Protein AF-A0A3S4Y1M9-F1 (afdb_monomer_lite)

Structure (mmCIF, N/CA/C/O backbone):
data_AF-A0A3S4Y1M9-F1
#
_entry.id   AF-A0A3S4Y1M9-F1
#
loop_
_atom_site.group_PDB
_atom_site.id
_atom_site.type_symbol
_atom_site.label_atom_id
_atom_site.label_alt_id
_atom_site.label_comp_id
_atom_site.label_asym_id
_atom_site.label_entity_id
_atom_site.label_seq_id
_atom_site.pdbx_PDB_ins_code
_atom_site.Cartn_x
_atom_site.Cartn_y
_atom_site.Cartn_z
_atom_site.occupancy
_atom_site.B_iso_or_equiv
_atom_site.auth_seq_id
_atom_site.auth_comp_id
_atom_site.auth_asym_id
_atom_site.auth_ato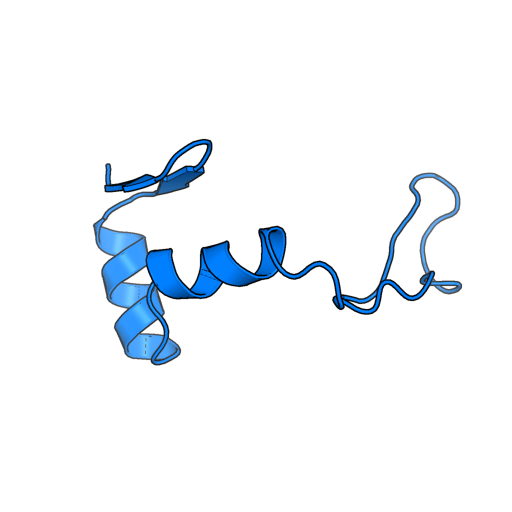m_id
_atom_site.pdbx_PDB_model_num
ATOM 1 N N . MET A 1 1 ? -6.391 -3.205 17.672 1.00 60.94 1 MET A N 1
ATOM 2 C CA . MET A 1 1 ? -6.085 -3.457 16.256 1.00 60.94 1 MET A CA 1
ATOM 3 C C . MET A 1 1 ? -7.334 -3.265 15.424 1.00 60.94 1 MET A C 1
ATOM 5 O O . MET A 1 1 ? -8.402 -3.697 15.854 1.00 60.94 1 MET A O 1
ATOM 9 N N . LEU A 1 2 ? -7.219 -2.528 14.325 1.00 69.94 2 LEU A N 1
ATOM 10 C CA . LEU A 1 2 ? -8.132 -2.635 13.187 1.00 69.94 2 LEU A CA 1
ATOM 11 C C . LEU A 1 2 ? -7.452 -3.596 12.209 1.00 69.94 2 LEU A C 1
ATOM 13 O O . LEU A 1 2 ? -6.257 -3.429 11.964 1.00 69.94 2 LEU A O 1
ATOM 17 N N . SER A 1 3 ? -8.190 -4.585 11.717 1.00 75.69 3 SER A N 1
ATOM 18 C CA . SER A 1 3 ? -7.664 -5.597 10.803 1.00 75.69 3 SER A CA 1
ATOM 19 C C . SER A 1 3 ? -8.579 -5.688 9.585 1.00 75.69 3 SER A C 1
ATOM 21 O O . SER A 1 3 ? -9.798 -5.794 9.730 1.00 75.69 3 SER A O 1
ATOM 23 N N . ILE A 1 4 ? -7.975 -5.602 8.407 1.00 76.69 4 ILE A N 1
ATOM 24 C CA . ILE A 1 4 ? -8.564 -5.882 7.091 1.00 76.69 4 ILE A CA 1
ATOM 25 C C . ILE A 1 4 ? -7.817 -7.114 6.570 1.00 76.69 4 ILE A C 1
ATOM 27 O O . ILE A 1 4 ? -6.732 -7.403 7.067 1.00 76.69 4 ILE A O 1
ATOM 31 N N . ASP A 1 5 ? -8.370 -7.872 5.628 1.00 79.19 5 ASP A N 1
ATOM 32 C CA . ASP A 1 5 ? -7.718 -9.090 5.134 1.00 79.19 5 ASP A CA 1
ATOM 33 C C . ASP A 1 5 ? -6.260 -8.824 4.700 1.00 79.19 5 ASP A C 1
ATOM 35 O O . ASP A 1 5 ? -6.010 -8.017 3.808 1.00 79.19 5 ASP A O 1
ATOM 39 N N . GLY A 1 6 ? -5.299 -9.427 5.407 1.00 85.00 6 GLY A N 1
ATOM 40 C CA . GLY A 1 6 ? -3.858 -9.224 5.202 1.00 85.00 6 GLY A CA 1
ATOM 41 C C . GLY A 1 6 ? -3.230 -7.949 5.796 1.00 85.00 6 GLY A C 1
ATOM 42 O O . GLY A 1 6 ? -2.009 -7.813 5.738 1.00 85.00 6 GLY A O 1
ATOM 43 N N . PHE A 1 7 ? -4.001 -7.043 6.406 1.00 87.94 7 PHE A N 1
ATOM 44 C CA . PHE A 1 7 ? -3.498 -5.771 6.936 1.00 87.94 7 PHE A CA 1
ATOM 45 C C . PHE A 1 7 ? -3.886 -5.524 8.392 1.00 87.94 7 PHE A C 1
ATOM 47 O O . PHE A 1 7 ? -5.044 -5.672 8.783 1.00 87.94 7 PHE A O 1
ATOM 54 N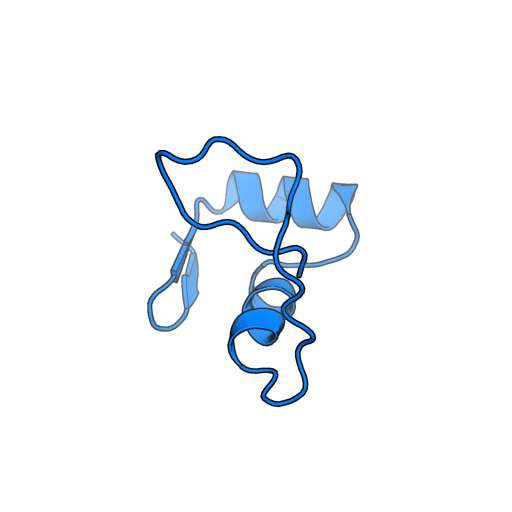 N . GLU A 1 8 ? -2.933 -5.035 9.188 1.00 89.50 8 GLU A N 1
ATOM 55 C CA . GLU A 1 8 ? -3.177 -4.683 10.583 1.00 89.50 8 GLU A CA 1
ATOM 56 C C . GLU A 1 8 ? -2.599 -3.322 10.958 1.00 89.50 8 GLU A C 1
ATOM 58 O O . GLU A 1 8 ? -1.470 -2.967 10.608 1.00 89.50 8 GLU A O 1
ATOM 63 N N . TRP A 1 9 ? -3.373 -2.573 11.746 1.00 89.25 9 TRP A N 1
ATOM 64 C CA . TRP A 1 9 ? -2.981 -1.243 12.197 1.00 89.25 9 TRP A CA 1
ATOM 65 C C . TRP A 1 9 ? -3.322 -0.982 13.658 1.00 89.25 9 TRP A C 1
ATOM 67 O O . TRP A 1 9 ? -4.313 -1.470 14.226 1.00 89.25 9 TRP A O 1
ATOM 77 N N . ASP A 1 10 ? -2.512 -0.105 14.246 1.00 93.69 10 ASP A N 1
ATOM 78 C CA . ASP A 1 10 ? -2.853 0.559 15.490 1.00 93.69 10 ASP A CA 1
ATOM 79 C C . ASP A 1 10 ? -4.017 1.543 15.285 1.00 93.69 10 ASP A C 1
ATOM 81 O O . ASP A 1 10 ? -4.036 2.337 14.341 1.00 93.69 10 ASP A O 1
ATOM 85 N N . LYS A 1 11 ? -4.986 1.498 16.205 1.00 92.31 11 LYS A N 1
ATOM 86 C CA . LYS A 1 11 ? -6.217 2.295 16.120 1.00 92.31 11 LYS A CA 1
ATOM 87 C C . LYS A 1 11 ? -5.947 3.788 16.280 1.00 92.31 11 LYS A C 1
ATOM 89 O O . LYS A 1 11 ? -6.476 4.589 15.518 1.00 92.31 11 LYS A O 1
ATOM 94 N N . HIS A 1 12 ? -5.090 4.154 17.228 1.00 94.62 12 HIS A N 1
ATOM 95 C CA . HIS A 1 12 ? -4.788 5.551 17.509 1.00 94.62 12 HIS A CA 1
ATOM 96 C C . HIS A 1 12 ? -4.046 6.201 16.333 1.00 94.62 12 HIS A C 1
ATOM 98 O O . HIS A 1 12 ? -4.346 7.331 15.942 1.00 94.62 12 HIS A O 1
ATOM 104 N N . LYS A 1 13 ? -3.128 5.464 15.696 1.00 93.56 13 LYS A N 1
ATOM 105 C CA . LYS A 1 13 ? -2.470 5.924 14.467 1.00 93.56 13 LYS A CA 1
ATOM 106 C C . LYS A 1 13 ? -3.457 6.095 13.310 1.00 93.56 13 LYS A C 1
ATOM 108 O O . LYS A 1 13 ? -3.332 7.080 12.587 1.00 93.56 13 LYS A O 1
ATOM 113 N N . ALA A 1 14 ? -4.415 5.182 13.141 1.00 92.62 14 ALA A N 1
ATOM 114 C CA . ALA A 1 14 ? -5.435 5.286 12.095 1.00 92.62 14 ALA A CA 1
ATOM 115 C C . ALA A 1 14 ? -6.275 6.567 12.244 1.00 92.62 14 ALA A C 1
ATOM 117 O O . ALA A 1 14 ? -6.399 7.328 11.290 1.00 92.62 14 ALA A O 1
ATOM 118 N N . GLU A 1 15 ? -6.740 6.872 13.459 1.00 94.31 15 GLU A N 1
ATOM 119 C CA . GLU A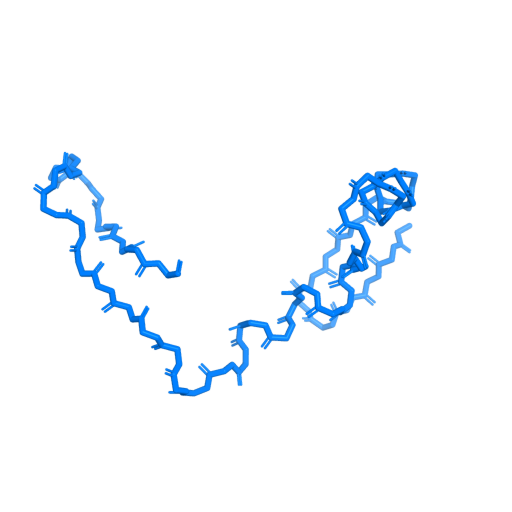 1 15 ? -7.516 8.089 13.751 1.00 94.31 15 GLU A CA 1
ATOM 120 C C . GLU A 1 15 ? -6.719 9.385 13.536 1.00 94.31 15 GLU A C 1
ATOM 122 O O . GLU A 1 15 ? -7.266 10.413 13.132 1.00 94.31 15 GLU A O 1
ATOM 127 N N . ILE A 1 16 ? -5.420 9.382 13.850 1.00 95.62 16 ILE A N 1
ATOM 128 C CA . ILE A 1 16 ? -4.547 10.531 13.571 1.00 95.62 16 ILE A CA 1
ATOM 129 C C . ILE A 1 16 ? -4.356 10.697 12.063 1.00 95.62 16 ILE A C 1
ATOM 131 O O . ILE A 1 16 ? -4.378 11.824 11.567 1.00 95.62 16 ILE A O 1
ATOM 135 N N . ASN A 1 17 ? -4.157 9.595 11.338 1.00 94.88 17 ASN A N 1
ATOM 136 C CA . ASN A 1 17 ? -3.916 9.622 9.901 1.00 94.88 17 ASN A CA 1
ATOM 137 C C . ASN A 1 17 ? -5.150 10.126 9.146 1.00 94.88 17 ASN A C 1
ATOM 139 O O . ASN A 1 17 ? -5.032 11.066 8.367 1.00 94.88 17 ASN A O 1
ATOM 143 N N . GLU A 1 18 ? -6.333 9.611 9.485 1.00 95.56 18 GLU A N 1
ATOM 144 C CA . GLU A 1 18 ? -7.604 10.056 8.910 1.00 95.56 18 GLU A CA 1
ATOM 145 C C . GLU A 1 18 ? -7.843 11.550 9.157 1.00 95.56 18 GLU A C 1
ATOM 147 O O . GLU A 1 18 ? -8.154 12.286 8.227 1.00 95.56 18 GLU A O 1
ATOM 152 N N . ARG A 1 19 ? -7.596 12.050 10.376 1.00 96.69 19 ARG A N 1
ATOM 153 C CA . ARG A 1 19 ? -7.713 13.491 10.662 1.00 96.69 19 ARG A CA 1
ATOM 154 C C . ARG A 1 19 ? -6.717 14.348 9.885 1.00 96.69 19 ARG A C 1
ATOM 156 O O . ARG A 1 19 ? -7.031 15.484 9.544 1.00 96.69 19 ARG A O 1
ATOM 163 N N . LYS A 1 20 ? -5.506 13.840 9.658 1.00 97.12 20 LYS A N 1
ATOM 164 C CA . LYS A 1 20 ? -4.430 14.583 8.991 1.00 97.12 20 LYS A CA 1
ATOM 165 C C . LYS A 1 20 ? -4.569 14.578 7.467 1.00 97.12 20 LYS A C 1
ATOM 167 O O . LYS A 1 20 ? -4.234 15.575 6.836 1.00 97.12 20 LYS A O 1
ATOM 172 N N . HIS A 1 21 ? -5.013 13.464 6.895 1.00 95.94 21 HIS A N 1
ATOM 173 C CA . HIS A 1 21 ? -4.980 13.208 5.455 1.00 95.94 21 HIS A CA 1
ATOM 174 C C . HIS A 1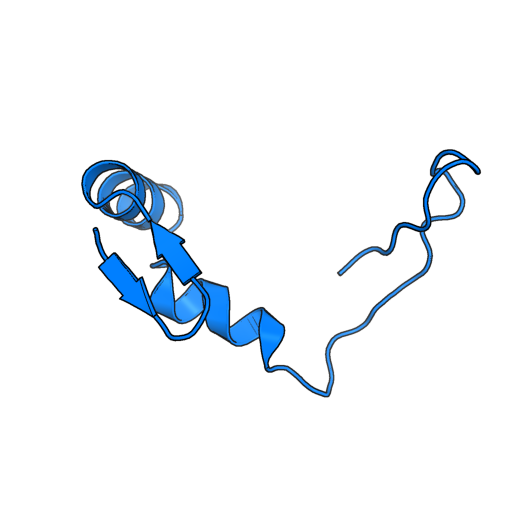 21 ? -6.371 13.086 4.822 1.00 95.94 21 HIS A C 1
ATOM 176 O O . HIS A 1 21 ? -6.475 13.124 3.602 1.00 95.94 21 HIS A O 1
ATOM 182 N N . GLY A 1 22 ? -7.437 12.978 5.620 1.00 95.38 22 GLY A N 1
ATOM 183 C CA . GLY A 1 22 ? -8.818 12.865 5.138 1.00 95.38 22 GLY A CA 1
ATOM 184 C C . GLY A 1 22 ? -9.172 11.496 4.555 1.00 95.38 22 GLY A C 1
ATOM 185 O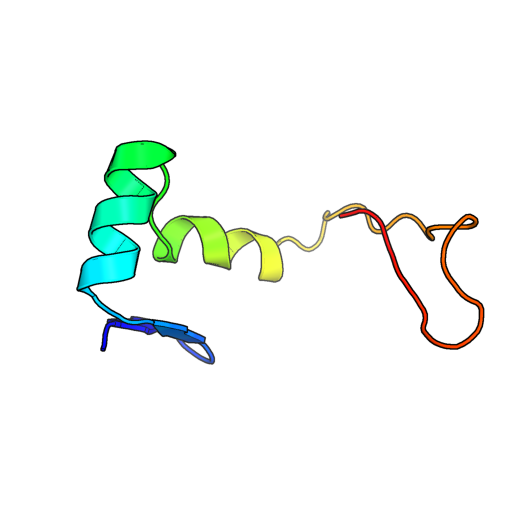 O . GLY A 1 22 ? -10.239 11.347 3.971 1.00 95.38 22 GLY A O 1
ATOM 186 N N . ILE A 1 23 ? -8.284 10.510 4.699 1.00 93.31 23 ILE A N 1
ATOM 187 C CA . ILE A 1 23 ? -8.426 9.165 4.139 1.00 93.31 23 ILE A CA 1
ATOM 188 C C . ILE A 1 23 ? -8.183 8.164 5.267 1.00 93.31 23 ILE A C 1
ATOM 190 O O . ILE A 1 23 ? -7.172 8.241 5.970 1.00 93.31 23 ILE A O 1
ATOM 194 N N . ASN A 1 24 ? -9.117 7.234 5.460 1.00 92.06 24 ASN A N 1
ATOM 195 C CA . ASN A 1 24 ? -8.949 6.146 6.419 1.00 92.06 24 ASN A CA 1
ATOM 196 C C . ASN A 1 24 ? -8.180 4.971 5.792 1.00 92.06 24 ASN A C 1
ATOM 198 O O . ASN A 1 24 ? -8.075 4.843 4.575 1.00 92.06 24 ASN A O 1
ATOM 202 N N . PHE A 1 25 ? -7.645 4.081 6.628 1.00 90.50 25 PHE A N 1
ATOM 203 C CA . PHE A 1 25 ? -6.850 2.953 6.134 1.00 90.50 25 PHE A CA 1
ATOM 204 C C . PHE A 1 25 ? -7.655 1.899 5.369 1.00 90.50 25 PHE A C 1
ATOM 206 O O . PHE A 1 25 ? -7.060 1.179 4.574 1.00 90.50 25 PHE A O 1
ATOM 213 N N . ASN A 1 26 ? -8.978 1.822 5.553 1.00 88.62 26 ASN A N 1
ATOM 214 C CA . ASN A 1 26 ? -9.799 0.929 4.734 1.00 88.62 26 ASN A CA 1
ATOM 215 C C . ASN A 1 26 ? -9.831 1.406 3.281 1.00 88.62 26 ASN A C 1
ATOM 217 O O . ASN A 1 26 ? -9.650 0.602 2.374 1.00 88.62 26 ASN A O 1
ATOM 221 N N . GLU A 1 27 ? -9.996 2.712 3.083 1.00 91.31 27 GLU A N 1
ATOM 222 C CA . GLU A 1 27 ? -9.934 3.338 1.766 1.00 91.31 27 GLU A CA 1
ATOM 223 C C . GLU A 1 27 ? -8.528 3.224 1.175 1.00 91.31 27 GLU A C 1
ATOM 225 O O . GLU A 1 27 ? -8.370 2.805 0.036 1.00 91.31 27 GLU A O 1
ATOM 230 N N . ALA A 1 28 ? -7.487 3.518 1.961 1.00 91.38 28 ALA A N 1
ATOM 231 C CA . ALA A 1 28 ? -6.107 3.467 1.479 1.00 91.38 28 ALA A CA 1
ATOM 232 C C . ALA A 1 28 ? -5.685 2.068 0.997 1.00 91.38 28 ALA A C 1
ATOM 234 O O . ALA A 1 28 ? -4.879 1.959 0.081 1.00 91.38 28 ALA A O 1
ATOM 235 N N . VAL A 1 29 ? -6.230 1.000 1.587 1.00 92.38 29 VAL A N 1
ATOM 236 C CA . VAL A 1 29 ? -5.944 -0.379 1.166 1.00 92.38 29 VAL A CA 1
ATOM 237 C C . VAL A 1 29 ? -6.505 -0.713 -0.214 1.00 92.38 29 VAL A C 1
ATOM 239 O O . VAL A 1 29 ? -5.975 -1.606 -0.871 1.00 92.38 29 VAL A O 1
ATOM 242 N N . SER A 1 30 ? -7.525 0.007 -0.689 1.00 90.81 30 SER A N 1
ATOM 243 C CA . SER A 1 30 ? -8.112 -0.245 -2.011 1.00 90.81 30 SER A CA 1
ATOM 244 C C . SER A 1 30 ? -7.091 -0.155 -3.152 1.00 90.81 30 SER A C 1
ATOM 246 O O . SER A 1 30 ? -7.229 -0.887 -4.125 1.00 90.81 30 SER A O 1
ATOM 248 N N . VAL A 1 31 ? -6.020 0.636 -2.992 1.00 89.94 31 VAL A N 1
ATOM 249 C CA . VAL A 1 31 ? -4.945 0.783 -3.990 1.00 89.94 31 VAL A CA 1
ATOM 250 C C . VAL A 1 31 ? -4.257 -0.541 -4.337 1.00 89.94 31 VAL A C 1
ATOM 252 O O . VAL A 1 31 ? -3.786 -0.719 -5.452 1.00 89.94 31 VAL A O 1
ATOM 255 N N . PHE A 1 32 ? -4.218 -1.500 -3.405 1.00 88.25 32 PHE A N 1
ATOM 256 C CA . PHE A 1 32 ? -3.611 -2.814 -3.645 1.00 88.25 32 PHE A CA 1
ATOM 257 C C . PHE A 1 32 ? -4.487 -3.740 -4.498 1.00 88.25 32 PHE A C 1
ATOM 259 O O . PHE A 1 32 ? -4.034 -4.816 -4.882 1.00 88.25 32 PHE A O 1
ATOM 266 N N . TYR A 1 33 ? -5.729 -3.339 -4.764 1.00 90.00 33 TYR A N 1
ATOM 267 C CA . TYR A 1 33 ? -6.700 -4.080 -5.564 1.00 90.00 33 TYR A CA 1
ATOM 268 C C . TYR A 1 33 ? -7.050 -3.354 -6.871 1.00 90.00 33 TYR A C 1
ATOM 270 O O . TYR A 1 33 ? -8.017 -3.728 -7.531 1.00 90.00 33 TYR A O 1
ATOM 278 N N . ASP A 1 34 ? -6.303 -2.305 -7.225 1.00 91.56 34 ASP A N 1
ATOM 279 C CA . ASP A 1 34 ? -6.468 -1.593 -8.487 1.00 91.56 34 ASP A CA 1
ATOM 280 C C . ASP A 1 34 ? -5.670 -2.297 -9.595 1.00 91.56 34 ASP A C 1
ATOM 282 O O . ASP A 1 34 ? -4.447 -2.175 -9.679 1.00 91.56 34 ASP A O 1
ATOM 286 N N . ASP A 1 35 ? -6.373 -3.057 -10.437 1.00 91.69 35 ASP A N 1
ATOM 287 C CA . ASP A 1 35 ? -5.784 -3.775 -11.575 1.00 91.69 35 ASP A CA 1
ATOM 288 C C . ASP A 1 35 ? -5.221 -2.826 -12.654 1.00 91.69 35 ASP A C 1
ATOM 290 O O . ASP A 1 35 ? -4.368 -3.235 -13.445 1.00 91.69 35 ASP A O 1
ATOM 294 N N . ASP A 1 36 ? -5.669 -1.565 -12.681 1.00 92.69 36 ASP A N 1
ATOM 295 C CA . ASP A 1 36 ? -5.218 -0.534 -13.622 1.00 92.69 36 ASP A CA 1
ATOM 296 C C . ASP A 1 36 ? -4.095 0.349 -13.033 1.00 92.69 36 ASP A C 1
ATOM 298 O O . ASP A 1 36 ? -3.676 1.333 -13.657 1.00 92.69 36 ASP A O 1
ATOM 302 N N . ALA A 1 37 ? -3.572 0.003 -11.849 1.00 90.88 37 ALA A N 1
ATOM 303 C CA . ALA A 1 37 ? -2.496 0.743 -11.202 1.00 90.88 37 ALA A CA 1
ATOM 304 C C . ALA A 1 37 ? -1.242 0.818 -12.091 1.00 90.88 37 ALA A C 1
ATOM 306 O O . ALA A 1 37 ? -0.697 -0.185 -12.563 1.00 90.88 37 ALA A O 1
ATOM 307 N N . LEU A 1 38 ? -0.737 2.036 -12.293 1.00 89.88 38 LEU A N 1
ATOM 308 C CA . LEU A 1 38 ? 0.482 2.266 -13.059 1.00 89.88 38 LEU A CA 1
ATOM 309 C C . LEU A 1 38 ? 1.710 2.004 -12.186 1.00 89.88 38 LEU A C 1
ATOM 311 O O . LEU A 1 38 ? 1.978 2.742 -11.245 1.00 89.88 38 LEU A O 1
ATOM 315 N N . LEU A 1 39 ? 2.493 0.989 -12.550 1.00 89.31 39 LEU A N 1
ATOM 316 C CA . LEU A 1 39 ? 3.786 0.692 -11.934 1.00 89.31 39 LEU A CA 1
ATOM 317 C C . LEU A 1 39 ? 4.909 1.093 -12.891 1.00 89.31 39 LEU A C 1
ATOM 319 O O . LEU A 1 39 ? 5.132 0.447 -13.917 1.00 89.31 39 LEU A O 1
ATOM 323 N N . ILE A 1 40 ? 5.620 2.171 -12.567 1.00 89.81 40 ILE A N 1
ATOM 324 C CA . ILE A 1 40 ? 6.693 2.715 -13.408 1.00 89.81 40 ILE A CA 1
ATOM 325 C C . ILE A 1 40 ? 8.036 2.403 -12.744 1.00 89.81 40 ILE A C 1
ATOM 327 O O . ILE A 1 40 ? 8.233 2.833 -11.612 1.00 89.81 40 ILE A O 1
ATOM 331 N N . PRO A 1 41 ? 8.978 1.699 -13.399 1.00 88.81 41 PRO A N 1
ATOM 332 C CA . PRO A 1 41 ? 10.297 1.446 -12.822 1.00 88.81 41 PRO A CA 1
ATOM 333 C C . PRO A 1 41 ? 10.991 2.746 -12.409 1.00 88.81 41 PRO A C 1
ATOM 335 O O . PRO A 1 41 ? 10.976 3.714 -13.170 1.00 88.81 41 PRO A O 1
ATOM 338 N N . ASP A 1 42 ? 11.606 2.754 -11.228 1.00 89.62 42 ASP A N 1
ATOM 339 C CA . ASP A 1 42 ? 12.395 3.882 -10.735 1.00 89.62 42 ASP A CA 1
ATOM 340 C C . ASP A 1 42 ? 13.876 3.723 -11.135 1.00 89.62 42 ASP A C 1
ATOM 342 O O . ASP A 1 42 ? 14.603 2.956 -10.495 1.00 89.62 42 ASP A O 1
ATOM 346 N N . PRO A 1 43 ? 14.351 4.412 -12.195 1.00 85.69 43 PRO A N 1
ATOM 347 C CA . PRO A 1 43 ? 15.718 4.251 -12.686 1.00 85.69 43 PRO A CA 1
ATOM 348 C C . PRO A 1 43 ? 16.771 4.885 -11.769 1.00 85.69 43 PRO A C 1
ATOM 350 O O . PRO A 1 43 ? 17.948 4.545 -11.889 1.00 85.69 43 PRO A O 1
ATOM 353 N N . ASP A 1 44 ? 16.365 5.795 -10.878 1.00 88.12 44 ASP A N 1
ATOM 354 C CA . ASP A 1 44 ? 17.264 6.476 -9.943 1.00 88.12 44 ASP A CA 1
ATOM 355 C C . ASP A 1 44 ? 17.476 5.657 -8.659 1.00 88.12 44 ASP A C 1
ATOM 357 O O . ASP A 1 44 ? 18.297 6.017 -7.805 1.00 88.12 44 ASP A O 1
ATOM 361 N N . HIS A 1 45 ? 16.762 4.535 -8.511 1.00 85.56 45 HIS A N 1
ATOM 362 C CA . HIS A 1 45 ? 16.880 3.688 -7.341 1.00 85.56 45 HIS A CA 1
ATOM 363 C C . HIS A 1 45 ? 18.144 2.815 -7.348 1.00 85.56 45 HIS A C 1
ATOM 365 O O . HIS A 1 45 ? 18.724 2.483 -8.381 1.00 85.56 45 HIS A O 1
ATOM 371 N N . SER A 1 46 ? 18.587 2.408 -6.152 1.00 81.50 46 SER A N 1
ATOM 372 C CA . SER A 1 46 ? 19.727 1.506 -5.998 1.00 81.50 46 SER A CA 1
ATOM 373 C C . SER A 1 46 ? 19.496 0.182 -6.733 1.00 81.50 46 SER A C 1
ATOM 375 O O . SER A 1 46 ? 18.431 -0.414 -6.606 1.00 81.50 46 SER A O 1
ATOM 377 N N . PHE A 1 47 ? 20.535 -0.344 -7.386 1.00 76.75 47 PHE A N 1
ATOM 378 C CA . PHE A 1 47 ? 20.499 -1.639 -8.084 1.00 76.75 47 PHE A CA 1
ATOM 379 C C . PHE A 1 47 ? 20.314 -2.865 -7.167 1.00 76.75 47 PHE A C 1
ATOM 381 O O . PHE A 1 47 ? 20.278 -3.991 -7.656 1.00 76.75 47 PHE A O 1
ATOM 388 N N . LEU A 1 48 ? 20.267 -2.675 -5.844 1.00 86.88 48 LEU A N 1
ATOM 389 C CA . LEU A 1 48 ? 20.135 -3.765 -4.873 1.00 86.88 48 LEU A CA 1
ATOM 390 C C . LEU A 1 48 ? 18.684 -4.223 -4.677 1.00 86.88 48 LEU A C 1
ATOM 392 O O . LEU A 1 48 ? 18.467 -5.325 -4.180 1.00 86.88 48 LEU A O 1
ATOM 396 N N . GLU A 1 49 ? 17.705 -3.401 -5.053 1.00 84.88 49 GLU A N 1
ATOM 397 C CA . GLU A 1 49 ? 16.281 -3.729 -4.962 1.00 84.88 49 GLU A CA 1
ATOM 398 C C . GLU A 1 49 ? 15.511 -3.060 -6.106 1.00 84.88 49 GLU A C 1
ATOM 400 O O . GLU A 1 49 ? 15.773 -1.906 -6.458 1.00 84.88 49 GLU A O 1
ATOM 405 N N . GLU A 1 50 ? 14.549 -3.785 -6.676 1.00 83.50 50 GLU A N 1
ATOM 406 C CA . GLU A 1 50 ? 13.619 -3.221 -7.651 1.00 83.50 50 GLU A CA 1
ATOM 407 C C . GLU A 1 50 ? 12.660 -2.261 -6.950 1.00 83.50 50 GLU A C 1
ATOM 409 O O . GLU A 1 50 ? 12.052 -2.603 -5.932 1.00 83.50 50 GLU A O 1
ATOM 414 N N . ARG A 1 51 ? 12.513 -1.056 -7.506 1.00 88.69 51 ARG A N 1
ATOM 415 C CA . ARG A 1 51 ? 11.527 -0.077 -7.055 1.00 88.69 51 ARG A CA 1
ATOM 416 C C . ARG A 1 51 ? 10.730 0.474 -8.215 1.00 88.69 51 ARG A C 1
ATOM 418 O O . ARG A 1 51 ? 11.227 0.600 -9.332 1.00 88.69 51 ARG A O 1
ATOM 425 N N . PHE A 1 52 ? 9.485 0.796 -7.904 1.00 88.12 52 PHE A N 1
ATOM 426 C CA . PHE A 1 52 ? 8.514 1.325 -8.839 1.00 88.12 52 PHE A CA 1
ATOM 427 C C . PHE A 1 52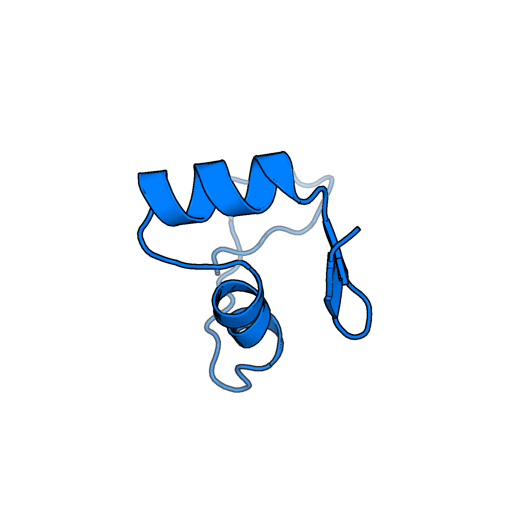 ? 7.862 2.554 -8.212 1.00 88.12 52 PHE A C 1
ATOM 429 O O . PHE A 1 52 ? 7.592 2.569 -7.010 1.00 88.12 52 PHE A O 1
ATOM 436 N N . TYR A 1 53 ? 7.598 3.565 -9.028 1.00 84.81 53 TYR A N 1
ATOM 437 C CA . TYR A 1 53 ? 6.613 4.585 -8.720 1.00 84.81 53 TYR A CA 1
ATOM 438 C C . TYR A 1 53 ? 5.223 3.976 -8.904 1.00 84.81 53 TYR A C 1
ATOM 440 O O . TYR A 1 53 ? 4.958 3.356 -9.940 1.00 84.81 53 TYR A O 1
ATOM 448 N N . CYS A 1 54 ? 4.380 4.146 -7.891 1.00 77.12 54 CYS A N 1
ATOM 449 C CA . CYS A 1 54 ? 2.966 3.797 -7.878 1.00 77.12 54 CYS A CA 1
ATOM 450 C C . CYS A 1 54 ? 2.127 5.016 -7.485 1.00 77.12 54 CYS A C 1
ATOM 452 O O . CYS A 1 54 ? 2.669 5.913 -6.791 1.00 77.12 54 CYS A O 1
#

pLDDT: mean 88.35, std 6.89, range [60.94, 97.12]

Organism: NCBI:txid758

Radius of gyration: 14.54 Å; chains: 1; bounding box: 30×24×31 Å

InterPro domains:
  IPR007460 Ribonuclease toxin, BrnT, of type II toxin-antitoxin system [PF04365] (9-54)
  IPR038573 Ribonuclease toxin BrnT superfamily [G3DSA:3.10.450.530] (3-54)

Foldseek 3Di:
DDDDVVDDDDPVVQVVCCVVPVDGVVRVCCQVVPPVDDWAWDPPDDPPDTHTDD

Sequence (54 aa):
MLSIDGFEWDKHKAEINERKHGINFNEAVSVFYDDDALLIPDPDHSFLEERFYC

Secondary structure (DSSP, 8-state):
-EEETTEEE-HHHHHHHHHHHS--HHHHHGGGG-TT---EE-TTS-TTS--EE-